Protein AF-A0A533XXG1-F1 (afdb_monomer_lite)

Foldseek 3Di:
DDPVCPPPDLVVQLQVQLQVQLVLQVVLVHHSNVRSVLLSQLSNLQSVLCVQLVDGQFQAQADQW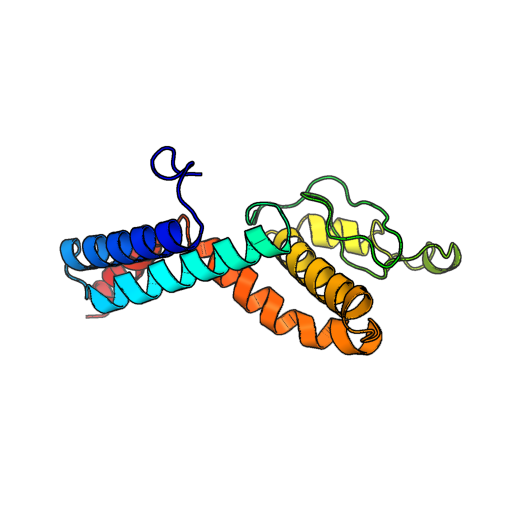DAAAALDAADPRHFQAADRDPDPVCQVVQRGGRGPVSVVLSNGGRRSQLNRNLRSVLSCCCVPVVDDSVVRNVVSSVVSCVSNVSNVCNVVSSVVSNVVVVVVVVVD

Sequence (172 aa):
MNVLTADWNPAERVIANALRGGTASFLMGGSFEKGLAFAGTASLAAEIYQGYVGYDIDLRSGGRAELKAYGVDAIQDANNWGIATDNSSLLGTGLYEGGPLSKAMNMISGQNAFAGFHDTLTGRMERNWGVPFGFTNVPAALPSLAVTYTGAVHPYSNLVLIEERIRERTRR

Secondary structure (DSSP, 8-state):
--GGGTT--HHHHHHHHHHHHHHHHHHTTS-HHHHHHHHHHHHHHHHHHHHHHSS----S--SS-----TTPPPPTTS---SB--S-GGGGGTS-BTTSHHHHHHHTSTTHHHHHHHHHHHHHHHHHHH---HHHHHHHHHHHHHHHHHHHHTGGGHHHHHHHHHHHHHHT-

Structure (mmCIF, N/CA/C/O backbone):
data_AF-A0A533XXG1-F1
#
_entry.id   AF-A0A533XXG1-F1
#
loop_
_atom_site.group_PDB
_atom_site.id
_atom_site.type_symbol
_atom_site.label_atom_id
_atom_site.label_alt_id
_atom_site.label_comp_id
_atom_site.label_asym_id
_atom_site.label_entity_id
_atom_site.label_seq_id
_atom_site.pdbx_PDB_ins_code
_atom_site.Cartn_x
_atom_site.Cartn_y
_atom_site.Cartn_z
_atom_site.occupancy
_atom_site.B_iso_or_equiv
_atom_site.auth_seq_id
_atom_site.auth_comp_id
_atom_site.auth_asym_id
_atom_site.auth_atom_id
_atom_site.pdbx_PDB_model_num
ATOM 1 N N . MET A 1 1 ? -9.689 -12.863 -0.246 1.00 44.50 1 MET A N 1
ATOM 2 C CA . MET A 1 1 ? -11.021 -12.407 -0.706 1.00 44.50 1 MET A CA 1
ATOM 3 C C . MET A 1 1 ? -12.128 -13.115 0.082 1.00 44.50 1 MET A C 1
ATOM 5 O O . MET A 1 1 ? -12.043 -14.323 0.260 1.00 44.50 1 MET A O 1
ATOM 9 N N . ASN A 1 2 ? -13.122 -12.387 0.606 1.00 45.22 2 ASN A N 1
ATOM 10 C CA . ASN A 1 2 ? -14.266 -12.962 1.330 1.00 45.22 2 ASN A CA 1
ATOM 11 C C . ASN A 1 2 ? -15.354 -13.359 0.311 1.00 45.22 2 ASN A C 1
ATOM 13 O O . ASN A 1 2 ? -15.748 -12.528 -0.503 1.00 45.22 2 ASN A O 1
ATOM 17 N N . VAL A 1 3 ? -15.821 -14.612 0.334 1.00 49.50 3 VAL A N 1
ATOM 18 C CA . VAL A 1 3 ? -16.708 -15.200 -0.700 1.00 49.50 3 VAL A CA 1
ATOM 19 C C . VAL A 1 3 ? -18.041 -14.446 -0.833 1.00 49.50 3 VAL A C 1
ATOM 21 O O . VAL A 1 3 ? -18.654 -14.439 -1.891 1.00 49.50 3 VAL A O 1
ATOM 24 N N . LEU A 1 4 ? -18.465 -13.740 0.218 1.00 52.97 4 LEU A N 1
ATOM 25 C CA . LEU A 1 4 ? -19.743 -13.022 0.270 1.00 52.97 4 LEU A CA 1
ATOM 26 C C . LEU A 1 4 ? -19.759 -11.660 -0.449 1.00 52.97 4 LEU A C 1
ATOM 28 O O . LEU A 1 4 ? -20.807 -11.025 -0.490 1.00 52.97 4 LEU A O 1
ATOM 32 N N . THR A 1 5 ? -18.626 -11.172 -0.963 1.00 54.09 5 THR A N 1
ATOM 33 C CA . THR A 1 5 ? -18.532 -9.838 -1.599 1.00 54.09 5 THR A CA 1
ATOM 34 C C . THR A 1 5 ? -17.820 -9.867 -2.951 1.00 54.09 5 THR A C 1
ATOM 36 O O . THR A 1 5 ? -17.372 -8.826 -3.424 1.00 54.09 5 THR A O 1
ATOM 39 N N . ALA A 1 6 ? -17.666 -11.043 -3.565 1.00 57.31 6 ALA A N 1
ATOM 40 C CA . ALA A 1 6 ? -16.924 -11.198 -4.818 1.00 57.31 6 ALA A CA 1
ATOM 41 C C . ALA A 1 6 ? -17.541 -10.394 -5.981 1.00 57.31 6 ALA A C 1
ATOM 43 O O . ALA A 1 6 ? -16.796 -9.814 -6.766 1.00 57.31 6 ALA A O 1
ATOM 44 N N . ASP A 1 7 ? -18.869 -10.256 -6.011 1.00 74.38 7 ASP A N 1
ATOM 45 C CA . ASP A 1 7 ? -19.594 -9.547 -7.080 1.00 74.38 7 ASP A CA 1
ATOM 46 C C . ASP A 1 7 ? -19.823 -8.055 -6.794 1.00 74.38 7 ASP A C 1
ATOM 48 O O . ASP A 1 7 ? -20.376 -7.331 -7.617 1.00 74.38 7 ASP A O 1
ATOM 52 N N . TRP A 1 8 ? -19.433 -7.586 -5.609 1.00 83.38 8 TRP A N 1
ATOM 53 C CA . TRP A 1 8 ? -19.703 -6.216 -5.181 1.00 83.38 8 TRP A CA 1
ATOM 54 C C . TRP A 1 8 ? -18.721 -5.247 -5.822 1.00 83.38 8 TRP A C 1
ATOM 56 O O . TRP A 1 8 ? -17.526 -5.552 -5.923 1.00 83.38 8 TRP A O 1
ATOM 66 N N . ASN A 1 9 ? -19.203 -4.057 -6.178 1.00 89.81 9 ASN A N 1
ATOM 67 C CA . ASN A 1 9 ? -18.327 -2.992 -6.654 1.00 89.81 9 ASN A CA 1
ATOM 68 C C . ASN A 1 9 ? -17.465 -2.426 -5.497 1.00 89.81 9 ASN A C 1
ATOM 70 O O . ASN A 1 9 ? -17.798 -2.619 -4.322 1.00 89.81 9 ASN A O 1
ATOM 74 N N . PRO A 1 10 ? -16.359 -1.714 -5.791 1.00 89.19 10 PRO A N 1
ATOM 75 C CA . PRO A 1 10 ? -15.452 -1.206 -4.757 1.00 89.19 10 PRO A CA 1
ATOM 76 C C . PRO A 1 10 ? -16.141 -0.366 -3.672 1.00 89.19 10 PRO A C 1
ATOM 78 O O . PRO A 1 10 ? -15.844 -0.507 -2.487 1.00 89.19 10 PRO A O 1
ATOM 81 N N . ALA A 1 11 ? -17.113 0.475 -4.042 1.00 91.31 11 ALA A N 1
ATOM 82 C CA . ALA A 1 11 ? -17.819 1.324 -3.084 1.00 91.31 11 ALA A CA 1
ATOM 83 C C . ALA A 1 11 ? -18.684 0.500 -2.116 1.00 91.31 11 ALA A C 1
ATOM 85 O O . ALA A 1 11 ? -18.657 0.728 -0.905 1.00 91.31 11 ALA A O 1
ATOM 86 N N . GLU A 1 12 ? -19.403 -0.499 -2.629 1.00 92.62 12 GLU A N 1
ATOM 87 C CA . GLU A 1 12 ? -20.191 -1.429 -1.815 1.00 92.62 12 GLU A CA 1
ATOM 88 C C . GLU A 1 12 ? -19.306 -2.200 -0.832 1.00 92.62 12 GLU A C 1
ATOM 90 O O . GLU A 1 12 ? -19.669 -2.362 0.336 1.00 92.62 12 GLU A O 1
ATOM 95 N N . ARG A 1 13 ? -18.117 -2.632 -1.270 1.00 90.19 13 ARG A N 1
ATOM 96 C CA . ARG A 1 13 ? -17.144 -3.320 -0.408 1.00 90.19 13 ARG A CA 1
ATOM 97 C C . ARG A 1 13 ? -16.663 -2.425 0.726 1.00 90.19 13 ARG A C 1
ATOM 99 O O . ARG A 1 13 ? -16.636 -2.876 1.873 1.00 90.19 13 ARG A O 1
ATOM 106 N N . VAL A 1 14 ? -16.337 -1.163 0.442 1.00 93.62 14 VAL A N 1
ATOM 107 C CA . VAL A 1 14 ? -15.939 -0.191 1.473 1.00 93.62 14 VAL A CA 1
ATOM 108 C C . VAL A 1 14 ? -17.060 0.011 2.488 1.00 93.62 14 VAL A C 1
ATOM 110 O O . VAL A 1 14 ? -16.815 -0.094 3.690 1.00 93.62 14 VAL A O 1
ATOM 113 N N . ILE A 1 15 ? -18.295 0.230 2.026 1.00 94.50 15 ILE A N 1
ATOM 114 C CA . ILE A 1 15 ? -19.454 0.441 2.904 1.00 94.50 15 ILE A CA 1
ATOM 115 C C . ILE A 1 15 ? -19.709 -0.790 3.781 1.00 94.50 15 ILE A C 1
ATOM 117 O O . ILE A 1 15 ? -19.874 -0.651 4.994 1.00 94.50 15 ILE A O 1
ATOM 121 N N . ALA A 1 16 ? -19.691 -2.002 3.216 1.00 92.69 16 ALA A N 1
ATOM 122 C CA . ALA A 1 16 ? -19.866 -3.217 4.012 1.00 92.69 16 ALA A CA 1
ATOM 123 C C . ALA A 1 16 ? -18.782 -3.383 5.068 1.00 92.69 16 ALA A C 1
ATOM 125 O O . ALA A 1 16 ? -19.095 -3.730 6.204 1.00 92.69 16 ALA A O 1
ATOM 126 N N . ASN A 1 17 ? -17.515 -3.182 4.707 1.00 93.00 17 ASN A N 1
ATOM 127 C CA . ASN A 1 17 ? -16.420 -3.345 5.657 1.00 93.00 17 ASN A CA 1
ATOM 128 C C . ASN A 1 17 ? -16.476 -2.284 6.760 1.00 93.00 17 ASN A C 1
ATOM 130 O O . ASN A 1 17 ? -16.276 -2.624 7.925 1.00 93.00 17 ASN A O 1
ATOM 134 N N . ALA A 1 18 ? -16.851 -1.046 6.428 1.00 95.19 18 ALA A N 1
ATOM 135 C CA . ALA A 1 18 ? -17.102 0.004 7.409 1.00 95.19 18 ALA A CA 1
ATOM 136 C C . ALA A 1 18 ? -18.214 -0.405 8.391 1.00 95.19 18 ALA A C 1
ATOM 138 O O . ALA A 1 18 ? -18.005 -0.416 9.602 1.00 95.19 18 ALA A O 1
ATOM 139 N N . LEU A 1 19 ? -19.377 -0.835 7.891 1.00 95.00 19 LEU A N 1
ATOM 140 C CA . LEU A 1 19 ? -20.480 -1.288 8.747 1.00 95.00 19 LEU A CA 1
ATOM 141 C C . LEU A 1 19 ? -20.083 -2.492 9.612 1.00 95.00 19 LEU A C 1
ATOM 143 O O . LEU A 1 19 ? -20.360 -2.497 10.810 1.00 95.00 19 LEU A O 1
ATOM 147 N N . ARG A 1 20 ? -19.380 -3.479 9.042 1.00 91.94 20 ARG A N 1
ATOM 148 C CA . ARG A 1 20 ? -18.877 -4.647 9.783 1.00 91.94 20 ARG A CA 1
ATOM 149 C C . ARG A 1 20 ? -17.943 -4.238 10.916 1.00 91.94 20 ARG A C 1
ATOM 151 O O . ARG A 1 20 ? -18.130 -4.717 12.031 1.00 91.94 20 ARG A O 1
ATOM 158 N N . GLY A 1 21 ? -16.981 -3.353 10.656 1.00 92.50 21 GLY A N 1
ATOM 159 C CA . GLY A 1 21 ? -16.057 -2.858 11.679 1.00 92.50 21 GLY A CA 1
ATOM 160 C C . GLY A 1 21 ? -16.769 -2.073 12.779 1.00 92.50 21 GLY A C 1
ATOM 161 O O . GLY A 1 21 ? -16.484 -2.262 13.962 1.00 92.50 21 GLY A O 1
ATOM 162 N N . GLY A 1 22 ? -17.751 -1.247 12.410 1.00 93.75 22 GLY A N 1
ATOM 163 C CA . GLY A 1 22 ? -18.583 -0.523 13.369 1.00 93.75 22 GLY A CA 1
ATOM 164 C C . GLY A 1 22 ? -19.379 -1.464 14.270 1.00 93.75 22 GLY A C 1
ATOM 165 O O . GLY A 1 22 ? -19.303 -1.362 15.496 1.00 93.75 22 GLY A O 1
ATOM 166 N N . THR A 1 23 ? -20.100 -2.420 13.682 1.00 93.44 23 THR A N 1
ATOM 167 C CA . THR A 1 23 ? -20.872 -3.420 14.431 1.00 93.44 23 THR A CA 1
ATOM 168 C C . THR A 1 23 ? -19.969 -4.273 15.315 1.00 93.44 23 THR A C 1
ATOM 170 O O . THR A 1 23 ? -20.284 -4.454 16.489 1.00 93.44 23 THR A O 1
ATOM 173 N N . ALA A 1 24 ? -18.836 -4.757 14.798 1.00 92.00 24 ALA A N 1
ATOM 174 C CA . ALA A 1 24 ? -17.877 -5.530 15.581 1.00 92.00 24 ALA A CA 1
ATOM 175 C C . ALA A 1 24 ? -17.384 -4.722 16.789 1.00 92.00 24 ALA A C 1
ATOM 177 O O . ALA A 1 24 ? -17.482 -5.193 17.919 1.00 92.00 24 ALA A O 1
ATOM 178 N N . SER A 1 25 ? -16.931 -3.481 16.573 1.00 92.31 25 SER A N 1
ATOM 179 C CA . SER A 1 25 ? -16.492 -2.585 17.650 1.00 92.31 25 SER A CA 1
ATOM 180 C C . SER A 1 25 ? -17.576 -2.402 18.715 1.00 92.31 25 SER A C 1
ATOM 182 O O . SER A 1 25 ? -17.305 -2.576 19.904 1.00 92.31 25 SER A O 1
ATOM 184 N N . PHE A 1 26 ? -18.818 -2.133 18.303 1.00 92.88 26 PHE A N 1
ATOM 185 C CA . PHE A 1 26 ? -19.948 -1.969 19.219 1.00 92.88 26 PHE A CA 1
ATOM 186 C C . PHE A 1 26 ? -20.220 -3.227 20.057 1.00 92.88 26 PHE A C 1
ATOM 188 O O . PHE A 1 26 ? -20.313 -3.139 21.281 1.00 92.88 26 PHE A O 1
ATOM 195 N N . LEU A 1 27 ? -20.279 -4.406 19.427 1.00 90.19 27 LEU A N 1
ATOM 196 C CA . LEU A 1 27 ? -20.504 -5.685 20.116 1.00 90.19 27 LEU A CA 1
ATOM 197 C C . LEU A 1 27 ? -19.408 -6.003 21.145 1.00 90.19 27 LEU A C 1
ATOM 199 O O . LEU A 1 27 ? -19.663 -6.661 22.150 1.00 90.19 27 LEU A O 1
ATOM 203 N N . MET A 1 28 ? -18.196 -5.498 20.924 1.00 88.56 28 MET A N 1
ATOM 204 C CA . MET A 1 28 ? -17.050 -5.670 21.822 1.00 88.56 28 MET A CA 1
ATOM 205 C C . MET A 1 28 ? -16.990 -4.595 22.926 1.00 88.56 28 MET A C 1
ATOM 207 O O . MET A 1 28 ? -16.047 -4.548 23.728 1.00 88.56 28 MET A O 1
ATOM 211 N N . GLY A 1 29 ? -18.014 -3.739 23.003 1.00 86.50 29 GLY A N 1
ATOM 212 C CA . GLY A 1 29 ? -18.122 -2.646 23.966 1.00 86.50 29 GLY A CA 1
ATOM 213 C C . GLY A 1 29 ? -17.229 -1.447 23.634 1.00 86.50 29 GLY A C 1
ATOM 214 O O . GLY A 1 29 ? -16.798 -0.742 24.548 1.00 86.50 29 GLY A O 1
ATOM 215 N N . GLY A 1 30 ? -16.889 -1.266 22.356 1.00 89.50 30 GLY A N 1
ATOM 216 C CA . GLY A 1 30 ? -16.225 -0.091 21.794 1.00 89.50 30 GLY A CA 1
ATOM 217 C C . GLY A 1 30 ? -17.210 0.886 21.134 1.00 89.50 30 GLY A C 1
ATOM 218 O O . GLY A 1 30 ? -18.427 0.720 21.198 1.00 89.50 30 GLY A O 1
ATOM 219 N N . SER A 1 31 ? -16.679 1.932 20.490 1.00 94.00 31 SER A N 1
ATOM 220 C CA . SER A 1 31 ? -17.486 2.898 19.726 1.00 94.00 31 SER A CA 1
ATOM 221 C C . SER A 1 31 ? -17.744 2.383 18.309 1.00 94.00 31 SER A C 1
ATOM 223 O O . SER A 1 31 ? -16.796 2.057 17.585 1.00 94.00 31 SER A O 1
ATOM 225 N N . PHE A 1 32 ? -19.018 2.361 17.904 1.00 94.62 32 PHE A N 1
ATOM 226 C CA . PHE A 1 32 ? -19.429 2.032 16.537 1.00 94.62 32 PHE A CA 1
ATOM 227 C C . PHE A 1 32 ? -18.739 2.940 15.510 1.00 94.62 32 PHE A C 1
ATOM 229 O O . PHE A 1 32 ? -18.151 2.451 14.553 1.00 94.62 32 PHE A O 1
ATOM 236 N N . GLU A 1 33 ? -18.744 4.253 15.741 1.00 96.69 33 GLU A N 1
ATOM 237 C CA . GLU A 1 33 ? -18.185 5.258 14.826 1.00 96.69 33 GLU A CA 1
ATOM 238 C C . GLU A 1 33 ? -16.686 5.054 14.595 1.00 96.69 33 GLU A C 1
ATOM 240 O O . GLU A 1 33 ? -16.222 5.116 13.459 1.00 96.69 33 GLU A O 1
ATOM 245 N N . LYS A 1 34 ? -15.928 4.746 15.658 1.00 94.00 34 LYS A N 1
ATOM 246 C CA . LYS A 1 34 ? -14.489 4.463 15.544 1.00 94.00 34 LYS A CA 1
ATOM 247 C C . LYS A 1 34 ? -14.222 3.198 14.732 1.00 94.00 34 LYS A C 1
ATOM 249 O O . LYS A 1 34 ? -13.371 3.216 13.847 1.00 94.00 34 LYS A O 1
ATOM 254 N N . GLY A 1 35 ? -14.963 2.123 15.008 1.00 93.62 35 GLY A N 1
ATOM 255 C CA . GLY A 1 35 ? -14.845 0.872 14.254 1.00 93.62 35 GLY A CA 1
ATOM 256 C C . GLY A 1 35 ? -15.220 1.049 12.784 1.00 93.62 35 GLY A C 1
ATOM 257 O O . GLY A 1 35 ? -14.536 0.527 11.905 1.00 93.62 35 GLY A O 1
ATOM 258 N N . LEU A 1 36 ? -16.263 1.843 12.524 1.00 96.56 36 LEU A N 1
ATOM 259 C CA . LEU A 1 36 ? -16.722 2.176 11.182 1.00 96.56 36 LEU A CA 1
ATOM 260 C C . LEU A 1 36 ? -15.666 2.963 10.413 1.00 96.56 36 LEU A C 1
ATOM 262 O O . LEU A 1 36 ? -15.307 2.577 9.302 1.00 96.56 36 LEU A O 1
ATOM 266 N N . ALA A 1 37 ? -15.140 4.034 11.009 1.00 96.44 37 ALA A N 1
ATOM 267 C CA . ALA A 1 37 ? -14.125 4.874 10.387 1.00 96.44 37 ALA A CA 1
ATOM 268 C C . ALA A 1 37 ? -12.837 4.089 10.108 1.00 96.44 37 ALA A C 1
ATOM 270 O O . ALA A 1 37 ? -12.289 4.180 9.010 1.00 96.44 37 ALA A O 1
ATOM 271 N N . PHE A 1 38 ? -12.377 3.284 11.068 1.00 95.62 38 PHE A N 1
ATOM 272 C CA . PHE A 1 38 ? -11.159 2.493 10.925 1.00 95.62 38 PHE A CA 1
ATOM 273 C C . PHE A 1 38 ? -11.278 1.445 9.811 1.00 95.62 38 PHE A C 1
ATOM 275 O O . PHE A 1 38 ? -10.484 1.451 8.870 1.00 95.62 38 PHE A O 1
ATOM 282 N N . ALA A 1 39 ? -12.300 0.583 9.867 1.00 94.69 39 ALA A N 1
ATOM 283 C CA . ALA A 1 39 ? -12.483 -0.469 8.869 1.00 94.69 39 ALA A CA 1
ATOM 284 C C . ALA A 1 39 ? -12.824 0.097 7.481 1.00 94.69 39 ALA A C 1
ATOM 286 O O . ALA A 1 39 ? -12.347 -0.424 6.472 1.00 94.69 39 ALA A O 1
ATOM 287 N N . GLY A 1 40 ? -13.596 1.188 7.425 1.00 96.12 40 GLY A N 1
ATOM 288 C CA . GLY A 1 40 ? -13.896 1.895 6.183 1.00 96.12 40 GLY A CA 1
ATOM 289 C C . GLY A 1 40 ? -12.647 2.488 5.536 1.00 96.12 40 GLY A C 1
ATOM 290 O O . GLY A 1 40 ? -12.420 2.278 4.348 1.00 96.12 40 GLY A O 1
ATOM 291 N N . THR A 1 41 ? -11.792 3.153 6.319 1.00 96.88 41 THR A N 1
ATOM 292 C CA . THR A 1 41 ? -10.535 3.738 5.819 1.00 96.88 41 THR A CA 1
ATOM 293 C C . THR A 1 41 ? -9.572 2.660 5.326 1.00 96.88 41 THR A C 1
ATOM 295 O O . THR A 1 41 ? -9.022 2.783 4.233 1.00 96.88 41 THR A O 1
ATOM 298 N N . ALA A 1 42 ? -9.407 1.575 6.089 1.00 96.31 42 ALA A N 1
ATOM 299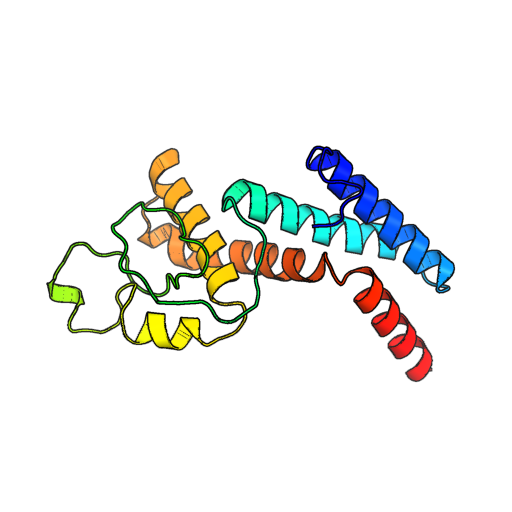 C CA . ALA A 1 42 ? -8.574 0.446 5.683 1.00 96.31 42 ALA A CA 1
ATOM 300 C C . ALA A 1 42 ? -9.085 -0.206 4.387 1.00 96.31 42 ALA A C 1
ATOM 302 O O . ALA A 1 42 ? -8.308 -0.453 3.467 1.00 96.31 42 ALA A O 1
ATOM 303 N N . SER A 1 43 ? -10.401 -0.429 4.278 1.00 95.62 43 SER A N 1
ATOM 304 C CA . SER A 1 43 ? -11.006 -0.982 3.061 1.00 95.62 43 SER A CA 1
ATOM 305 C C . SER A 1 43 ? -10.833 -0.057 1.868 1.00 95.62 43 SER A C 1
ATOM 307 O O . SER A 1 43 ? -10.516 -0.531 0.785 1.00 95.62 43 SER A O 1
ATOM 309 N N . LEU A 1 44 ? -11.016 1.251 2.051 1.00 96.50 44 LEU A N 1
ATOM 310 C CA . LEU A 1 44 ? -10.833 2.223 0.980 1.00 96.50 44 LEU A CA 1
ATOM 311 C C . LEU A 1 44 ? -9.392 2.210 0.464 1.00 96.50 44 LEU A C 1
ATOM 313 O O . LEU A 1 44 ? -9.179 2.192 -0.743 1.00 96.50 44 LEU A O 1
ATOM 317 N N . ALA A 1 45 ? -8.405 2.177 1.360 1.00 97.38 45 ALA A N 1
ATOM 318 C CA . ALA A 1 45 ? -7.002 2.096 0.972 1.00 97.38 45 ALA A CA 1
ATOM 319 C C . ALA A 1 45 ? -6.681 0.796 0.210 1.00 97.38 45 ALA A C 1
ATOM 321 O O . ALA A 1 45 ? -5.961 0.841 -0.785 1.00 97.38 45 ALA A O 1
ATOM 322 N N . ALA A 1 46 ? -7.253 -0.340 0.624 1.00 95.94 46 ALA A N 1
ATOM 323 C CA . ALA A 1 46 ? -7.098 -1.611 -0.085 1.00 95.94 46 ALA A CA 1
ATOM 324 C C . ALA A 1 46 ? -7.705 -1.572 -1.501 1.00 95.94 46 ALA A C 1
ATOM 326 O O . ALA A 1 46 ? -7.065 -2.015 -2.451 1.00 95.94 46 ALA A O 1
ATOM 327 N N . GLU A 1 47 ? -8.891 -0.980 -1.665 1.00 95.12 47 GLU A N 1
ATOM 328 C CA . GLU A 1 47 ? -9.536 -0.819 -2.978 1.00 95.12 47 GLU A CA 1
ATOM 329 C C . GLU A 1 47 ? -8.772 0.171 -3.875 1.00 95.12 47 GLU A C 1
ATOM 331 O O . GLU A 1 47 ? -8.612 -0.075 -5.071 1.00 95.12 47 GLU A O 1
ATOM 336 N N . ILE A 1 48 ? -8.235 1.264 -3.311 1.00 95.25 48 ILE A N 1
ATOM 337 C CA . ILE A 1 48 ? -7.341 2.181 -4.039 1.00 95.25 48 ILE A CA 1
ATOM 338 C C . ILE A 1 48 ? -6.107 1.424 -4.525 1.00 95.25 48 ILE A C 1
ATOM 340 O O . ILE A 1 48 ? -5.743 1.553 -5.693 1.00 95.25 48 ILE A O 1
ATOM 344 N N . TYR A 1 49 ? -5.480 0.628 -3.655 1.00 95.44 49 TYR A N 1
ATOM 345 C CA . TYR A 1 49 ? -4.323 -0.183 -4.017 1.00 95.44 49 TYR A CA 1
ATOM 346 C C . TYR A 1 49 ? -4.653 -1.132 -5.167 1.00 95.44 49 TYR A C 1
ATOM 348 O O . TYR A 1 49 ? -4.001 -1.077 -6.206 1.00 95.44 49 TYR A O 1
ATOM 356 N N . GLN A 1 50 ? -5.694 -1.952 -5.016 1.00 93.50 50 GLN A N 1
ATOM 357 C CA . GLN A 1 50 ? -6.087 -2.938 -6.019 1.00 93.50 50 GLN A CA 1
ATOM 358 C C . GLN A 1 50 ? -6.461 -2.283 -7.352 1.00 93.50 50 GLN A C 1
ATOM 360 O O . GLN A 1 50 ? -6.044 -2.757 -8.406 1.00 93.50 50 GLN A O 1
ATOM 365 N N . GLY A 1 51 ? -7.190 -1.165 -7.328 1.00 91.50 51 GLY A N 1
ATOM 366 C CA . GLY A 1 51 ? -7.548 -0.423 -8.537 1.00 91.50 51 GLY A CA 1
ATOM 367 C C . GLY A 1 51 ? -6.349 0.229 -9.235 1.00 91.50 51 GLY A C 1
ATOM 368 O O . GLY A 1 51 ? -6.353 0.392 -10.458 1.00 91.50 51 GLY A O 1
ATOM 369 N N . TYR A 1 52 ? -5.306 0.602 -8.486 1.00 90.38 52 TYR A N 1
ATOM 370 C CA . TYR A 1 52 ? -4.086 1.151 -9.075 1.00 90.38 52 TYR A CA 1
ATOM 371 C C . TYR A 1 52 ? -3.154 0.062 -9.591 1.00 90.38 52 TYR A C 1
ATOM 373 O O . TYR A 1 52 ? -2.726 0.136 -10.735 1.00 90.38 52 TYR A O 1
ATOM 381 N N . VAL A 1 53 ? -2.858 -0.935 -8.769 1.00 90.19 53 VAL A N 1
ATOM 382 C CA . VAL A 1 53 ? -1.792 -1.909 -9.018 1.00 90.19 53 VAL A CA 1
ATOM 383 C C . VAL A 1 53 ? -2.306 -3.141 -9.776 1.00 90.19 53 VAL A C 1
ATOM 385 O O . VAL A 1 53 ? -1.555 -3.781 -10.501 1.00 90.19 53 VAL A O 1
ATOM 388 N N . GLY A 1 54 ? -3.602 -3.448 -9.680 1.00 90.06 54 GLY A N 1
ATOM 389 C CA . GLY A 1 54 ? -4.238 -4.572 -10.376 1.00 90.06 54 GLY A CA 1
ATOM 390 C C . GLY A 1 54 ? -4.221 -5.895 -9.606 1.00 90.06 54 GLY A C 1
ATOM 391 O O . GLY A 1 54 ? -4.742 -6.888 -10.107 1.00 90.06 54 GLY A O 1
ATOM 392 N N . TYR A 1 55 ? -3.670 -5.919 -8.390 1.00 89.62 55 TYR A N 1
ATOM 393 C CA . TYR A 1 55 ? -3.647 -7.085 -7.504 1.00 89.62 55 TYR A CA 1
ATOM 394 C C . TYR A 1 55 ? -3.800 -6.686 -6.027 1.00 89.62 55 TYR A C 1
ATOM 396 O O . TYR A 1 55 ? -3.663 -5.515 -5.666 1.00 89.62 55 TYR A O 1
ATOM 404 N N . ASP A 1 56 ? -4.123 -7.664 -5.177 1.00 91.94 56 ASP A N 1
ATOM 405 C CA . ASP A 1 56 ? -4.323 -7.467 -3.736 1.00 91.94 56 ASP A CA 1
ATOM 406 C C . ASP A 1 56 ? -2.996 -7.159 -3.014 1.00 91.94 56 ASP A C 1
ATOM 408 O O . ASP A 1 56 ? -1.926 -7.615 -3.414 1.00 91.94 56 ASP A O 1
ATOM 412 N N . ILE A 1 57 ? -3.068 -6.430 -1.896 1.00 93.06 57 ILE A N 1
ATOM 413 C CA . ILE A 1 57 ? -1.899 -6.165 -1.047 1.00 93.06 57 ILE A CA 1
ATOM 414 C C . ILE A 1 57 ? -1.377 -7.475 -0.447 1.00 93.06 57 ILE A C 1
ATOM 416 O O . ILE A 1 57 ? -2.085 -8.144 0.308 1.00 93.06 57 ILE A O 1
ATOM 420 N N . ASP A 1 58 ? -0.105 -7.781 -0.701 1.00 90.69 58 ASP A N 1
ATOM 421 C CA . ASP A 1 58 ? 0.593 -8.915 -0.102 1.00 90.69 58 ASP A CA 1
ATOM 422 C C . ASP A 1 58 ? 1.841 -8.468 0.665 1.00 90.69 58 ASP A C 1
ATOM 424 O O . ASP A 1 58 ? 2.828 -7.998 0.096 1.00 90.69 58 ASP A O 1
ATOM 428 N N . LEU A 1 59 ? 1.800 -8.616 1.990 1.00 90.38 59 LEU A N 1
ATOM 429 C CA . LEU A 1 59 ? 2.928 -8.270 2.851 1.00 90.38 59 LEU A CA 1
ATOM 430 C C . LEU A 1 59 ? 3.990 -9.369 2.931 1.00 90.38 59 LEU A C 1
ATOM 432 O O . LEU A 1 59 ? 5.012 -9.161 3.585 1.00 90.38 59 LEU A O 1
ATOM 436 N N . ARG A 1 60 ? 3.799 -10.537 2.319 1.00 89.56 60 ARG A N 1
ATOM 437 C CA . ARG A 1 60 ? 4.828 -11.582 2.321 1.00 89.56 60 ARG A CA 1
ATOM 438 C C . ARG A 1 60 ? 6.093 -11.087 1.610 1.00 89.56 60 ARG A C 1
ATOM 440 O O . ARG A 1 60 ? 6.077 -10.133 0.832 1.00 89.56 60 ARG A O 1
ATOM 447 N N . SER A 1 61 ? 7.223 -11.719 1.918 1.00 85.06 61 SER A N 1
ATOM 448 C CA . SER A 1 61 ? 8.412 -11.587 1.075 1.00 85.06 61 SER A CA 1
ATOM 449 C C . SER A 1 61 ? 8.061 -12.026 -0.346 1.00 85.06 61 SER A C 1
ATOM 451 O O . SER A 1 61 ? 7.303 -12.983 -0.516 1.00 85.06 61 SER A O 1
ATOM 453 N N . GLY A 1 62 ? 8.607 -11.352 -1.348 1.00 77.56 62 GLY A N 1
ATOM 454 C CA . GLY A 1 62 ? 8.279 -11.647 -2.740 1.00 77.56 62 GLY A CA 1
ATOM 455 C C . GLY A 1 62 ? 9.088 -12.807 -3.302 1.00 77.56 62 GLY A C 1
ATOM 456 O O . GLY A 1 62 ? 9.950 -13.393 -2.644 1.00 77.56 62 GLY A O 1
ATOM 457 N N . GLY A 1 63 ? 8.773 -13.136 -4.549 1.00 76.50 63 GLY A N 1
ATOM 458 C CA . GLY A 1 63 ? 9.291 -14.257 -5.318 1.00 76.50 63 GLY A CA 1
ATOM 459 C C . GLY A 1 63 ? 10.671 -13.992 -5.905 1.00 76.50 63 GLY A C 1
ATOM 460 O O . GLY A 1 63 ? 11.637 -13.771 -5.187 1.00 76.50 63 GLY A O 1
ATOM 461 N N . ARG A 1 64 ? 10.826 -14.078 -7.223 1.00 76.62 64 ARG A N 1
ATOM 462 C CA . ARG A 1 64 ? 12.116 -13.820 -7.874 1.00 76.62 64 ARG A CA 1
ATOM 463 C C . ARG A 1 64 ? 12.149 -12.361 -8.322 1.00 76.62 64 ARG A C 1
ATOM 465 O O . ARG A 1 64 ? 11.220 -11.915 -8.975 1.00 76.62 64 ARG A O 1
ATOM 472 N N . ALA A 1 65 ? 13.207 -11.624 -7.984 1.00 76.00 65 ALA A N 1
ATOM 473 C CA . ALA A 1 65 ? 13.372 -10.256 -8.475 1.00 76.00 65 ALA A CA 1
ATOM 474 C C . ALA A 1 65 ? 13.511 -10.254 -10.007 1.00 76.00 65 ALA A C 1
ATOM 476 O O . ALA A 1 65 ? 14.248 -11.083 -10.556 1.00 76.00 65 ALA A O 1
ATOM 477 N N . GLU A 1 66 ? 12.824 -9.330 -10.677 1.00 75.31 66 GLU A N 1
ATOM 478 C CA . GLU A 1 66 ? 12.776 -9.251 -12.138 1.00 75.31 66 GLU A CA 1
ATOM 479 C C . GLU A 1 66 ? 13.370 -7.939 -12.645 1.00 75.31 66 GLU A C 1
ATOM 481 O O . GLU A 1 66 ? 13.326 -6.912 -11.972 1.00 75.31 66 GLU A O 1
ATOM 486 N N . LEU A 1 67 ? 13.975 -8.002 -13.831 1.00 74.50 67 LEU A N 1
ATOM 487 C CA . LEU A 1 67 ? 14.465 -6.816 -14.520 1.00 74.50 67 LEU A CA 1
ATOM 488 C C . LEU A 1 67 ? 13.303 -6.188 -15.282 1.00 74.50 67 LEU A C 1
ATOM 490 O O . LEU A 1 67 ? 12.635 -6.873 -16.059 1.00 74.50 67 LEU A O 1
ATOM 494 N N . LYS A 1 68 ? 13.117 -4.881 -15.114 1.00 71.69 68 LYS A N 1
ATOM 495 C CA . LYS A 1 68 ? 12.099 -4.119 -15.830 1.00 71.69 68 LYS A CA 1
ATOM 496 C C . LYS A 1 68 ? 12.689 -2.943 -16.595 1.00 71.69 68 LYS A C 1
ATOM 498 O O . LYS A 1 68 ? 13.651 -2.304 -16.165 1.00 71.69 68 LYS A O 1
ATOM 503 N N . ALA A 1 69 ? 12.064 -2.663 -17.735 1.00 70.06 69 ALA A N 1
ATOM 504 C CA . ALA A 1 69 ? 12.320 -1.472 -18.530 1.00 70.06 69 ALA A CA 1
ATOM 505 C C . ALA A 1 69 ? 11.566 -0.257 -17.966 1.00 70.06 69 ALA A C 1
ATOM 507 O O . ALA A 1 69 ? 10.600 -0.397 -17.210 1.00 70.06 69 ALA A O 1
ATOM 508 N N . TYR A 1 70 ? 11.991 0.940 -18.373 1.00 67.75 70 TYR A N 1
ATOM 509 C CA . TYR A 1 70 ? 11.317 2.188 -18.022 1.00 67.75 70 TYR A CA 1
ATOM 510 C C . TYR A 1 70 ? 9.839 2.175 -18.419 1.00 67.75 70 TYR A C 1
ATOM 512 O O . TYR A 1 70 ? 9.469 1.712 -19.499 1.00 67.75 70 TYR A O 1
ATOM 520 N N . GLY A 1 71 ? 8.993 2.710 -17.538 1.00 65.50 71 GLY A N 1
ATOM 521 C CA . GLY A 1 71 ? 7.563 2.833 -17.796 1.00 65.50 71 GLY A CA 1
ATOM 522 C C . GLY A 1 71 ? 6.807 1.504 -17.806 1.00 65.50 71 GLY A C 1
ATOM 523 O O . GLY A 1 71 ? 5.705 1.463 -18.347 1.00 65.50 71 GLY A O 1
ATOM 524 N N . VAL A 1 72 ? 7.351 0.430 -17.227 1.00 70.75 72 VAL A N 1
ATOM 525 C CA . VAL A 1 72 ? 6.619 -0.823 -16.982 1.00 70.75 72 VAL A CA 1
ATOM 526 C C . VAL A 1 72 ? 6.013 -0.792 -15.576 1.00 70.75 72 VAL A C 1
ATOM 528 O O . VAL A 1 72 ? 6.708 -0.503 -14.602 1.00 70.75 72 VAL A O 1
ATOM 531 N N . ASP A 1 73 ? 4.719 -1.101 -15.464 1.00 73.06 73 ASP A N 1
ATOM 532 C CA . ASP A 1 73 ? 4.013 -1.162 -14.173 1.00 73.06 73 ASP A CA 1
ATOM 533 C C . ASP A 1 73 ? 4.507 -2.318 -13.299 1.00 73.06 73 ASP A C 1
ATOM 535 O O . ASP A 1 73 ? 5.241 -3.199 -13.753 1.00 73.06 73 ASP A O 1
ATOM 539 N N . ALA A 1 74 ? 4.175 -2.283 -12.010 1.00 77.88 74 ALA A N 1
ATOM 540 C CA . ALA A 1 74 ? 4.595 -3.301 -11.056 1.00 77.88 74 ALA A CA 1
ATOM 541 C C . ALA A 1 74 ? 4.207 -4.722 -11.497 1.00 77.88 74 ALA A C 1
ATOM 543 O O . ALA A 1 74 ? 3.128 -4.947 -12.044 1.00 77.88 74 ALA A O 1
ATOM 544 N N . ILE A 1 75 ? 5.096 -5.681 -11.235 1.00 76.69 75 ILE A N 1
ATOM 545 C CA . ILE A 1 75 ? 4.842 -7.103 -11.466 1.00 76.69 75 ILE A CA 1
ATOM 546 C C . ILE A 1 75 ? 4.551 -7.736 -10.106 1.00 76.69 75 ILE A C 1
ATOM 548 O O . ILE A 1 75 ? 5.323 -7.574 -9.161 1.00 76.69 75 ILE A O 1
ATOM 552 N N . GLN A 1 76 ? 3.431 -8.452 -10.000 1.00 80.06 76 GLN A N 1
ATOM 553 C CA . GLN A 1 76 ? 3.056 -9.125 -8.759 1.00 80.06 76 GLN A CA 1
ATOM 554 C C . GLN A 1 76 ? 4.154 -10.104 -8.323 1.00 80.06 76 GLN A C 1
ATOM 556 O O . GLN A 1 76 ? 4.692 -10.848 -9.141 1.00 80.06 76 GLN A O 1
ATOM 561 N N . ASP A 1 77 ? 4.478 -10.097 -7.030 1.00 74.31 77 ASP A N 1
ATOM 562 C CA . ASP A 1 77 ? 5.503 -10.940 -6.402 1.00 74.31 77 ASP A CA 1
ATOM 563 C C . ASP A 1 77 ? 6.940 -10.751 -6.923 1.00 74.31 77 ASP A C 1
ATOM 565 O O . ASP A 1 77 ? 7.840 -11.479 -6.501 1.00 74.31 77 ASP A O 1
ATOM 569 N N . ALA A 1 78 ? 7.202 -9.771 -7.786 1.00 71.88 78 ALA A N 1
ATOM 570 C CA . ALA A 1 78 ? 8.548 -9.416 -8.212 1.00 71.88 78 ALA A CA 1
ATOM 571 C C . ALA A 1 78 ? 8.976 -8.111 -7.545 1.00 71.88 78 ALA A C 1
ATOM 573 O O . ALA A 1 78 ? 8.229 -7.132 -7.527 1.00 71.88 78 ALA A O 1
ATOM 574 N N . ASN A 1 79 ? 10.197 -8.089 -7.002 1.00 66.88 79 ASN A N 1
ATOM 575 C CA . ASN A 1 79 ? 10.686 -6.869 -6.386 1.00 66.88 79 ASN A CA 1
ATOM 576 C C . ASN A 1 79 ? 11.240 -5.875 -7.389 1.00 66.88 79 ASN A C 1
ATOM 578 O O . ASN A 1 79 ? 12.037 -6.196 -8.269 1.00 66.88 79 ASN A O 1
ATOM 582 N N . ASN A 1 80 ? 10.893 -4.635 -7.112 1.00 68.44 80 ASN A N 1
ATOM 583 C CA . ASN A 1 80 ? 10.979 -3.495 -7.988 1.00 68.44 80 ASN A CA 1
ATOM 584 C C . ASN A 1 80 ? 11.903 -2.400 -7.428 1.00 68.44 80 ASN A C 1
ATOM 586 O O . ASN A 1 80 ? 11.945 -1.275 -7.898 1.00 68.44 80 ASN A O 1
ATOM 590 N N . TRP A 1 81 ? 12.689 -2.737 -6.404 1.00 72.56 81 TRP A N 1
ATOM 591 C CA . TRP A 1 81 ? 13.665 -1.816 -5.831 1.00 72.56 81 TRP A CA 1
ATOM 592 C C . TRP A 1 81 ? 14.876 -1.619 -6.744 1.00 72.56 81 TRP A C 1
ATOM 594 O O . TRP A 1 81 ? 15.593 -2.573 -7.050 1.00 72.56 81 TRP A O 1
ATOM 604 N N . GLY A 1 82 ? 15.152 -0.366 -7.090 1.00 72.56 82 GLY A N 1
ATOM 605 C CA . GLY A 1 82 ? 16.306 0.036 -7.884 1.00 72.56 82 GLY A CA 1
ATOM 606 C C . GLY A 1 82 ? 15.924 1.060 -8.944 1.00 72.56 82 GLY A C 1
ATOM 607 O O . GLY A 1 82 ? 14.894 1.717 -8.851 1.00 72.56 82 GLY A O 1
ATOM 608 N N . ILE A 1 83 ? 16.791 1.216 -9.937 1.00 72.38 83 ILE A N 1
ATOM 609 C CA . ILE A 1 83 ? 16.529 2.026 -11.126 1.00 72.38 83 ILE A CA 1
ATOM 610 C C . ILE A 1 83 ? 16.108 1.074 -12.251 1.00 72.38 83 ILE A C 1
ATOM 612 O O . ILE A 1 83 ? 16.895 0.197 -12.627 1.00 72.38 83 ILE A O 1
ATOM 616 N N . ALA A 1 84 ? 14.890 1.237 -12.781 1.00 69.00 84 ALA A N 1
ATOM 617 C CA . ALA A 1 84 ? 14.484 0.620 -14.045 1.00 69.00 84 ALA A CA 1
ATOM 618 C C . ALA A 1 84 ? 15.511 0.993 -15.122 1.00 69.00 84 ALA A C 1
ATOM 620 O O . ALA A 1 84 ? 15.883 2.156 -15.226 1.00 69.00 84 ALA A O 1
ATOM 621 N N . THR A 1 85 ? 16.033 0.034 -15.885 1.00 65.44 85 THR A N 1
ATOM 622 C CA . THR A 1 85 ? 17.114 0.319 -16.840 1.00 65.44 85 THR A CA 1
ATOM 623 C C . THR A 1 85 ? 17.106 -0.663 -18.001 1.00 65.44 85 THR A C 1
ATOM 625 O O . THR A 1 85 ? 16.979 -1.871 -17.820 1.00 65.44 85 THR A O 1
ATOM 628 N N . ASP A 1 86 ? 17.295 -0.138 -19.205 1.00 63.44 86 ASP A N 1
ATOM 629 C CA . ASP A 1 86 ? 17.692 -0.861 -20.417 1.00 63.44 86 ASP A CA 1
ATOM 630 C C . ASP A 1 86 ? 19.219 -0.820 -20.636 1.00 63.44 86 ASP A C 1
ATOM 632 O O . ASP A 1 86 ? 19.773 -1.515 -21.490 1.00 63.44 86 ASP A O 1
ATOM 636 N N . ASN A 1 87 ? 19.919 -0.016 -19.836 1.00 59.94 87 ASN A N 1
ATOM 637 C CA . ASN A 1 87 ? 21.331 0.277 -19.974 1.00 59.94 87 ASN A CA 1
ATOM 638 C C . ASN A 1 87 ? 22.195 -0.725 -19.192 1.00 59.94 87 ASN A C 1
ATOM 640 O O . ASN A 1 87 ? 22.151 -0.804 -17.959 1.00 59.94 87 ASN A O 1
ATOM 644 N N . SER A 1 88 ? 23.044 -1.452 -19.924 1.00 57.56 88 SER A N 1
ATOM 645 C CA . SER A 1 88 ? 23.959 -2.468 -19.396 1.00 57.56 88 SER A CA 1
ATOM 646 C C . SER A 1 88 ? 25.031 -1.918 -18.445 1.00 57.56 88 SER A C 1
ATOM 648 O O . SER A 1 88 ? 25.601 -2.680 -17.666 1.00 57.56 88 SER A O 1
ATOM 650 N N . SER A 1 89 ? 25.280 -0.603 -18.447 1.00 59.53 89 SER A N 1
ATOM 651 C CA . SER A 1 89 ? 26.274 0.038 -17.570 1.00 59.53 89 SER A CA 1
ATOM 652 C C . SER A 1 89 ? 25.866 0.087 -16.090 1.00 59.53 89 SER A C 1
ATOM 654 O O . SER A 1 89 ? 26.734 0.072 -15.217 1.00 59.53 89 SER A O 1
ATOM 656 N N . LEU A 1 90 ? 24.564 0.062 -15.777 1.00 60.00 90 LEU A N 1
ATOM 657 C CA . LEU A 1 90 ? 24.069 0.008 -14.394 1.00 60.00 90 LEU A CA 1
ATOM 658 C C . LEU A 1 90 ? 24.114 -1.407 -13.796 1.00 60.00 90 LEU A C 1
ATOM 660 O O . LEU A 1 90 ? 24.103 -1.545 -12.569 1.00 60.00 90 LEU A O 1
ATOM 664 N N . LEU A 1 91 ? 24.253 -2.446 -14.631 1.00 61.94 91 LEU A N 1
ATOM 665 C CA . LEU A 1 91 ? 24.259 -3.852 -14.205 1.00 61.94 91 LEU A CA 1
ATOM 666 C C . LEU A 1 91 ? 25.436 -4.197 -13.275 1.00 61.94 91 LEU A C 1
ATOM 668 O O . LEU A 1 91 ? 25.343 -5.142 -12.492 1.00 61.94 91 LEU A O 1
ATOM 672 N N . GLY A 1 92 ? 26.520 -3.413 -13.310 1.00 59.72 92 GLY A N 1
ATOM 673 C CA . GLY A 1 92 ? 27.682 -3.577 -12.430 1.00 59.72 92 GLY A CA 1
ATOM 674 C C . GLY A 1 92 ? 27.538 -2.959 -11.033 1.00 59.72 92 GLY A C 1
ATOM 675 O O . GLY A 1 92 ? 28.324 -3.286 -10.150 1.00 59.72 92 GLY A O 1
ATOM 676 N N . THR A 1 93 ? 26.550 -2.082 -10.806 1.00 68.62 93 THR A N 1
ATOM 677 C CA . THR A 1 93 ? 26.386 -1.361 -9.521 1.00 68.62 93 THR A CA 1
ATOM 678 C C . THR A 1 93 ? 25.508 -2.108 -8.520 1.00 68.62 93 THR A C 1
ATOM 680 O O . THR A 1 93 ? 25.585 -1.883 -7.317 1.00 68.62 93 THR A O 1
ATOM 683 N N . GLY A 1 94 ? 24.641 -2.987 -9.025 1.00 67.19 94 GLY A N 1
ATOM 684 C CA . GLY A 1 94 ? 23.656 -3.711 -8.231 1.00 67.19 94 GLY A CA 1
ATOM 685 C C . GLY A 1 94 ? 22.454 -2.892 -7.738 1.00 67.19 94 GLY A C 1
ATOM 686 O O . GLY A 1 94 ? 21.612 -3.448 -7.031 1.00 67.19 94 GLY A O 1
ATOM 687 N N . LEU A 1 95 ? 22.358 -1.616 -8.136 1.00 75.50 95 LEU A N 1
ATOM 688 C CA . LEU A 1 95 ? 21.276 -0.676 -7.802 1.00 75.50 95 LEU A CA 1
ATOM 689 C C . LEU A 1 95 ? 20.159 -0.626 -8.863 1.00 75.50 95 LEU A C 1
ATOM 691 O O . LEU A 1 95 ? 19.340 0.288 -8.868 1.00 75.50 95 LEU A O 1
ATOM 695 N N . TYR A 1 96 ? 20.136 -1.595 -9.774 1.00 75.00 96 TYR A N 1
ATOM 696 C CA . TYR A 1 96 ? 19.097 -1.758 -10.788 1.00 75.00 96 TYR A CA 1
ATOM 697 C C . TYR A 1 96 ? 18.010 -2.727 -10.302 1.00 75.00 96 TYR A C 1
ATOM 699 O O . TYR A 1 96 ? 18.271 -3.593 -9.458 1.00 75.00 96 TYR A O 1
ATOM 707 N N . GLU A 1 97 ? 16.800 -2.604 -10.846 1.00 74.44 97 GLU A N 1
ATOM 708 C CA . GLU A 1 97 ? 15.712 -3.553 -10.571 1.00 74.44 97 GLU A CA 1
ATOM 709 C C . GLU A 1 97 ? 16.109 -4.981 -10.988 1.00 74.44 97 GLU A C 1
ATOM 711 O O . GLU A 1 97 ? 16.664 -5.196 -12.061 1.00 74.44 97 GLU A O 1
ATOM 716 N N . GLY A 1 98 ? 15.901 -5.975 -10.120 1.00 75.00 98 GLY A N 1
ATOM 717 C CA . GLY A 1 98 ? 16.421 -7.338 -10.315 1.00 75.00 98 GLY A CA 1
ATOM 718 C C . GLY A 1 98 ? 17.862 -7.565 -9.818 1.00 75.00 98 GLY A C 1
ATOM 719 O O . GLY A 1 98 ? 18.310 -8.714 -9.711 1.00 75.00 98 GLY A O 1
ATOM 720 N N . GLY A 1 99 ? 18.588 -6.501 -9.458 1.00 79.19 99 GLY A N 1
ATOM 721 C CA . GLY A 1 99 ? 19.941 -6.557 -8.897 1.00 79.19 99 GLY A CA 1
ATOM 722 C C . GLY A 1 99 ? 20.008 -7.036 -7.434 1.00 79.19 99 GLY A C 1
ATOM 723 O O . GLY A 1 99 ? 18.986 -7.346 -6.821 1.00 79.19 99 GLY A O 1
ATOM 724 N N . PRO A 1 100 ? 21.210 -7.116 -6.828 1.00 83.06 100 PRO A N 1
ATOM 725 C CA . PRO A 1 100 ? 21.401 -7.493 -5.426 1.00 83.06 100 PRO A CA 1
ATOM 726 C C . PRO A 1 100 ? 20.565 -6.689 -4.423 1.00 83.06 100 PRO A C 1
ATOM 728 O O . PRO A 1 100 ? 20.016 -7.295 -3.506 1.00 83.06 100 PRO A O 1
ATOM 731 N N . LEU A 1 101 ? 20.416 -5.366 -4.601 1.00 81.81 101 LEU A N 1
ATOM 732 C CA . LEU A 1 101 ? 19.560 -4.557 -3.724 1.00 81.81 101 LEU A CA 1
ATOM 733 C C . LEU A 1 101 ? 18.092 -4.971 -3.857 1.00 81.81 101 LEU A C 1
ATOM 735 O O . LEU A 1 101 ? 17.434 -5.214 -2.848 1.00 81.81 101 LEU A O 1
ATOM 739 N N . SER A 1 102 ? 17.604 -5.129 -5.091 1.00 81.69 102 SER A N 1
ATOM 740 C CA . SER A 1 102 ? 16.258 -5.642 -5.354 1.00 81.69 102 SER A CA 1
ATOM 741 C C . SER A 1 102 ? 16.047 -7.005 -4.686 1.00 81.69 102 SER A C 1
ATOM 743 O O . SER A 1 102 ? 15.090 -7.194 -3.942 1.00 81.69 102 SER A O 1
ATOM 745 N N . LYS A 1 103 ? 16.991 -7.941 -4.828 1.00 84.00 103 LYS A N 1
ATOM 746 C CA . LYS A 1 103 ? 16.924 -9.260 -4.174 1.00 84.00 103 LYS A CA 1
ATOM 747 C C . LYS A 1 103 ? 16.905 -9.165 -2.648 1.00 84.00 103 LYS A C 1
ATOM 749 O O . LYS A 1 103 ? 16.142 -9.886 -2.015 1.00 84.00 103 LYS A O 1
ATOM 754 N N . ALA A 1 104 ? 17.713 -8.283 -2.060 1.00 84.75 104 ALA A N 1
ATOM 755 C CA . ALA A 1 104 ? 17.743 -8.066 -0.616 1.00 84.75 104 ALA A CA 1
ATOM 756 C C . ALA A 1 104 ? 16.408 -7.519 -0.102 1.00 84.75 104 ALA A C 1
ATOM 758 O O . ALA A 1 104 ? 15.814 -8.088 0.812 1.00 84.75 104 ALA A O 1
ATOM 759 N N . MET A 1 105 ? 15.903 -6.466 -0.743 1.00 85.50 105 MET A N 1
ATOM 760 C CA . MET A 1 105 ? 14.634 -5.840 -0.382 1.00 85.50 105 MET A CA 1
ATOM 761 C C . MET A 1 105 ? 13.446 -6.787 -0.585 1.00 85.50 105 MET A C 1
ATOM 763 O O . MET A 1 105 ? 12.473 -6.711 0.156 1.00 85.50 105 MET A O 1
ATOM 767 N N . ASN A 1 106 ? 13.551 -7.741 -1.513 1.00 85.19 106 ASN A N 1
ATOM 768 C CA . ASN A 1 106 ? 12.494 -8.704 -1.803 1.00 85.19 106 ASN A CA 1
ATOM 769 C C . ASN A 1 106 ? 12.252 -9.684 -0.645 1.00 85.19 106 ASN A C 1
ATOM 771 O O . ASN A 1 106 ? 11.148 -10.195 -0.465 1.00 85.19 106 ASN A O 1
ATOM 775 N N . MET A 1 107 ? 13.293 -9.941 0.152 1.00 84.56 107 MET A N 1
ATOM 776 C CA . MET A 1 107 ? 13.211 -10.783 1.345 1.00 84.56 107 MET A CA 1
ATOM 777 C C . MET A 1 107 ? 12.536 -10.066 2.522 1.00 84.56 107 MET A C 1
ATOM 779 O O . MET A 1 107 ? 12.183 -10.710 3.509 1.00 84.56 107 MET A O 1
ATOM 783 N N . ILE A 1 108 ? 12.349 -8.746 2.442 1.00 86.81 108 ILE A N 1
ATOM 784 C CA . ILE A 1 108 ? 11.737 -7.953 3.505 1.00 86.81 108 ILE A CA 1
ATOM 785 C C . ILE A 1 108 ? 10.225 -7.893 3.281 1.00 86.81 108 ILE A C 1
ATOM 787 O O . ILE A 1 108 ? 9.734 -7.461 2.238 1.00 86.81 108 ILE A O 1
ATOM 791 N N . SER A 1 109 ? 9.477 -8.296 4.306 1.00 88.94 109 SER A N 1
ATOM 792 C CA . SER A 1 109 ? 8.014 -8.246 4.325 1.00 88.94 109 SER A CA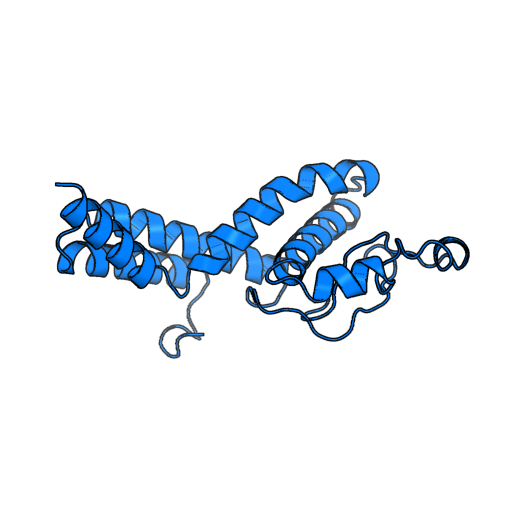 1
ATOM 793 C C . SER A 1 109 ? 7.487 -6.832 4.030 1.00 88.94 109 SER A C 1
ATOM 795 O O . SER A 1 109 ? 7.971 -5.839 4.576 1.00 88.94 109 SER A O 1
ATOM 797 N N . GLY A 1 110 ? 6.493 -6.743 3.145 1.00 88.19 110 GLY A N 1
ATOM 798 C CA . GLY A 1 110 ? 5.816 -5.502 2.765 1.00 88.19 110 GLY A CA 1
ATOM 799 C C . GLY A 1 110 ? 6.542 -4.626 1.742 1.00 88.19 110 GLY A C 1
ATOM 800 O O . GLY A 1 110 ? 5.902 -3.752 1.162 1.00 88.19 110 GLY A O 1
ATOM 801 N N . GLN A 1 111 ? 7.827 -4.869 1.454 1.00 88.44 111 GLN A N 1
ATOM 802 C CA . GLN A 1 111 ? 8.569 -4.052 0.485 1.00 88.44 111 GLN A CA 1
ATOM 803 C C . GLN A 1 111 ? 8.042 -4.197 -0.941 1.00 88.44 111 GLN A C 1
ATOM 805 O O . GLN A 1 111 ? 7.974 -3.201 -1.653 1.00 88.44 111 GLN A O 1
ATOM 810 N N . ASN A 1 112 ? 7.604 -5.394 -1.336 1.00 88.12 112 ASN A N 1
ATOM 811 C CA . ASN A 1 112 ? 6.990 -5.614 -2.648 1.00 88.12 112 ASN A CA 1
ATOM 812 C C . ASN A 1 112 ? 5.641 -4.921 -2.780 1.00 88.12 112 ASN A C 1
ATOM 814 O O . ASN A 1 112 ? 5.377 -4.290 -3.797 1.00 88.12 112 ASN A O 1
ATOM 818 N N . ALA A 1 113 ? 4.801 -4.989 -1.744 1.00 90.06 113 ALA A N 1
ATOM 819 C CA . ALA A 1 113 ? 3.534 -4.276 -1.761 1.00 90.06 113 ALA A CA 1
ATOM 820 C C . ALA A 1 113 ? 3.759 -2.764 -1.894 1.00 90.06 113 ALA A C 1
ATOM 822 O O . ALA A 1 113 ? 3.135 -2.122 -2.740 1.00 90.06 113 ALA A O 1
ATOM 823 N N . PHE A 1 114 ? 4.693 -2.216 -1.111 1.00 91.38 114 PHE A N 1
ATOM 824 C CA . PHE A 1 114 ? 5.064 -0.806 -1.171 1.00 91.38 114 PHE A CA 1
ATOM 825 C C . PHE A 1 114 ? 5.597 -0.412 -2.555 1.00 91.38 114 PHE A C 1
ATOM 827 O O . PHE A 1 114 ? 5.070 0.521 -3.163 1.00 91.38 114 PHE A O 1
ATOM 834 N N . ALA A 1 115 ? 6.593 -1.144 -3.063 1.00 87.69 115 ALA A N 1
ATOM 835 C CA . ALA A 1 115 ? 7.189 -0.903 -4.374 1.00 87.69 115 ALA A CA 1
ATOM 836 C C . ALA A 1 115 ? 6.143 -1.019 -5.490 1.00 87.69 115 ALA A C 1
ATOM 838 O O . ALA A 1 115 ? 6.121 -0.203 -6.403 1.00 87.69 115 ALA A O 1
ATOM 839 N N . GLY A 1 116 ? 5.209 -1.966 -5.372 1.00 88.81 116 GLY A N 1
ATOM 840 C CA . GLY A 1 116 ? 4.151 -2.163 -6.353 1.00 88.81 116 GLY A CA 1
ATOM 841 C C . GLY A 1 116 ? 3.260 -0.934 -6.536 1.00 88.81 116 GLY A C 1
ATOM 842 O O . GLY A 1 116 ? 3.006 -0.503 -7.664 1.00 88.81 116 GLY A O 1
ATOM 843 N N . PHE A 1 117 ? 2.827 -0.316 -5.434 1.00 91.50 117 PHE A N 1
ATOM 844 C CA . PHE A 1 117 ? 2.041 0.917 -5.513 1.00 91.50 117 PHE A CA 1
ATOM 845 C C . PHE A 1 117 ? 2.887 2.107 -5.957 1.00 91.50 117 PHE A C 1
ATOM 847 O O . PHE A 1 117 ? 2.463 2.870 -6.824 1.00 91.50 117 PHE A O 1
ATOM 854 N N . HIS A 1 118 ? 4.085 2.240 -5.390 1.00 90.19 118 HIS A N 1
ATOM 855 C CA . HIS A 1 118 ? 5.018 3.315 -5.698 1.00 90.19 118 HIS A CA 1
ATOM 856 C C . HIS A 1 118 ? 5.363 3.386 -7.189 1.00 90.19 118 HIS A C 1
ATOM 858 O O . HIS A 1 118 ? 5.232 4.439 -7.817 1.00 90.19 118 HIS A O 1
ATOM 864 N N . ASP A 1 119 ? 5.738 2.261 -7.780 1.00 85.25 119 ASP A N 1
ATOM 865 C CA . ASP A 1 119 ? 6.178 2.202 -9.170 1.00 85.25 119 ASP A CA 1
ATOM 866 C C . ASP A 1 119 ? 5.016 2.378 -10.136 1.00 85.25 119 ASP A C 1
ATOM 868 O O . ASP A 1 119 ? 5.140 3.043 -11.162 1.00 85.25 119 ASP A O 1
ATOM 872 N N . THR A 1 120 ? 3.845 1.852 -9.782 1.00 87.69 120 THR A N 1
ATOM 873 C CA . THR A 1 120 ? 2.640 2.071 -10.583 1.00 87.69 120 THR A CA 1
ATOM 874 C C . THR A 1 120 ? 2.197 3.534 -10.528 1.00 87.69 120 THR A C 1
ATOM 876 O O . THR A 1 120 ? 1.770 4.093 -11.539 1.00 87.69 120 THR A O 1
ATOM 879 N N . LEU A 1 121 ? 2.320 4.191 -9.369 1.00 88.19 121 LEU A N 1
ATOM 880 C CA . LEU A 1 121 ? 2.026 5.614 -9.222 1.00 88.19 121 LEU A CA 1
ATOM 881 C C . LEU A 1 121 ? 2.998 6.468 -10.040 1.00 88.19 121 LEU A C 1
ATOM 883 O O . LEU A 1 121 ? 2.557 7.283 -10.849 1.00 88.19 121 LEU A O 1
ATOM 887 N N . THR A 1 122 ? 4.303 6.262 -9.870 1.00 85.31 122 THR A N 1
ATOM 888 C CA . THR A 1 122 ? 5.336 7.016 -10.598 1.00 85.31 122 THR A CA 1
ATOM 889 C C . THR A 1 122 ? 5.260 6.769 -12.105 1.00 85.31 122 THR A C 1
ATOM 891 O O . THR A 1 122 ? 5.231 7.733 -12.869 1.00 85.31 122 THR A O 1
ATOM 894 N N . GLY A 1 123 ? 5.101 5.514 -12.536 1.00 81.38 123 GLY A N 1
ATOM 895 C CA . GLY A 1 123 ? 4.941 5.145 -13.942 1.00 81.38 123 GLY A CA 1
ATOM 896 C C . GLY A 1 123 ? 3.698 5.763 -14.585 1.00 81.38 123 GLY A C 1
ATOM 897 O O . GLY A 1 123 ? 3.755 6.246 -15.716 1.00 81.38 123 GLY A O 1
ATOM 898 N N . ARG A 1 124 ? 2.570 5.834 -13.866 1.00 86.06 124 ARG A N 1
ATOM 899 C CA . ARG A 1 124 ? 1.364 6.523 -14.356 1.00 86.06 124 ARG A CA 1
ATOM 900 C C . ARG A 1 124 ? 1.523 8.040 -14.384 1.00 86.06 124 ARG A C 1
ATOM 902 O O . ARG A 1 124 ? 1.042 8.657 -15.328 1.00 86.06 124 ARG A O 1
ATOM 909 N N . MET A 1 125 ? 2.185 8.647 -13.400 1.00 83.69 125 MET A N 1
ATOM 910 C CA . MET A 1 125 ? 2.471 10.089 -13.412 1.00 83.69 125 MET A CA 1
ATOM 911 C C . MET A 1 125 ? 3.360 10.477 -14.599 1.00 83.69 125 MET A C 1
ATOM 913 O O . MET A 1 125 ? 3.113 11.491 -15.250 1.00 83.69 125 MET A O 1
ATOM 917 N N . GLU A 1 126 ? 4.352 9.650 -14.918 1.00 82.94 126 GLU A N 1
ATOM 918 C CA . GLU A 1 126 ? 5.214 9.858 -16.078 1.00 82.94 126 GLU A CA 1
ATOM 919 C C . GLU A 1 126 ? 4.438 9.679 -17.390 1.00 82.94 126 GLU A C 1
ATOM 921 O O . GLU A 1 126 ? 4.403 10.597 -18.209 1.00 82.94 126 GLU A O 1
ATOM 926 N N . ARG A 1 127 ? 3.737 8.549 -17.570 1.00 83.50 127 ARG A N 1
ATOM 927 C CA . ARG A 1 127 ? 3.013 8.249 -18.820 1.00 83.50 127 ARG A CA 1
ATOM 928 C C . ARG A 1 127 ? 1.807 9.156 -19.069 1.00 83.50 127 ARG A C 1
ATOM 930 O O . ARG A 1 127 ? 1.572 9.543 -20.209 1.00 83.50 127 ARG A O 1
ATOM 937 N N . ASN A 1 128 ? 1.033 9.482 -18.034 1.00 86.69 128 ASN A N 1
ATOM 938 C CA . ASN A 1 128 ? -0.239 10.194 -18.197 1.00 86.69 128 ASN A CA 1
ATOM 939 C C . ASN A 1 128 ? -0.098 11.708 -18.030 1.00 86.69 128 ASN A C 1
ATOM 941 O O . ASN A 1 128 ? -0.880 12.454 -18.620 1.00 86.69 128 ASN A O 1
ATOM 945 N N . TRP A 1 129 ? 0.854 12.168 -17.212 1.00 82.50 129 TRP A N 1
ATOM 946 C CA . TRP A 1 129 ? 1.006 13.587 -16.866 1.00 82.50 129 TRP A CA 1
ATOM 947 C C . TRP A 1 129 ? 2.371 14.165 -17.249 1.00 82.50 129 TRP A C 1
ATOM 949 O O . TRP A 1 129 ? 2.602 15.352 -17.031 1.00 82.50 129 TRP A O 1
ATOM 959 N N . GLY A 1 130 ? 3.268 13.362 -17.832 1.00 81.94 130 GLY A N 1
ATOM 960 C CA . GLY A 1 130 ? 4.581 13.817 -18.286 1.00 81.94 130 GLY A CA 1
ATOM 961 C C . GLY A 1 130 ? 5.501 14.267 -17.152 1.00 81.94 130 GLY A C 1
ATOM 962 O O . GLY A 1 130 ? 6.446 15.013 -17.404 1.00 81.94 130 GLY A O 1
ATOM 963 N N . VAL A 1 131 ? 5.224 13.868 -15.904 1.00 81.94 131 VAL A N 1
ATOM 964 C CA . VAL A 1 131 ? 6.059 14.247 -14.759 1.00 81.94 131 VAL A CA 1
ATOM 965 C C . VAL A 1 131 ? 7.264 13.306 -14.705 1.00 81.94 131 VAL A C 1
ATOM 967 O O . VAL A 1 131 ? 7.066 12.105 -14.514 1.00 81.94 131 VAL A O 1
ATOM 970 N N . PRO A 1 132 ? 8.506 13.802 -14.849 1.00 77.12 132 PRO A N 1
ATOM 971 C CA . PRO A 1 132 ? 9.670 12.927 -14.924 1.00 77.12 132 PRO A CA 1
ATOM 972 C C . PRO A 1 132 ? 9.875 12.127 -13.635 1.00 77.12 132 PRO A C 1
ATOM 974 O O . PRO A 1 132 ? 9.741 12.677 -12.536 1.00 77.12 132 PRO A O 1
ATOM 977 N N . PHE A 1 133 ? 10.304 10.869 -13.771 1.00 69.88 133 PHE A N 1
ATOM 978 C CA . PHE A 1 133 ? 10.560 9.949 -12.656 1.00 69.88 133 PHE A CA 1
ATOM 979 C C . PHE A 1 133 ? 11.412 10.559 -11.528 1.00 69.88 133 PHE A C 1
ATOM 981 O O . PHE A 1 133 ? 11.125 10.376 -10.347 1.00 69.88 133 PHE A O 1
ATOM 988 N N . GLY A 1 134 ? 12.430 11.358 -11.869 1.00 69.44 134 GLY A N 1
ATOM 989 C CA . GLY A 1 134 ? 13.301 12.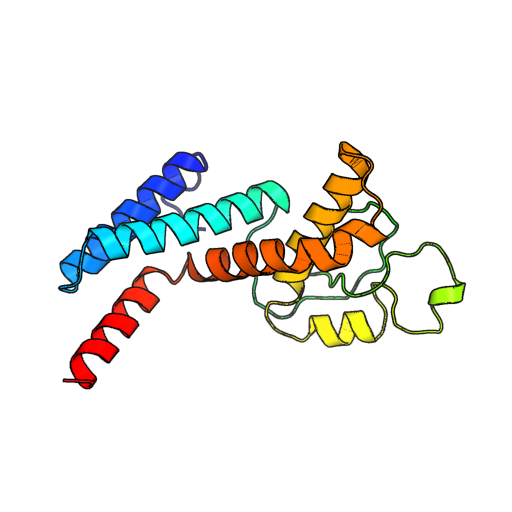010 -10.882 1.00 69.44 134 GLY A CA 1
ATOM 990 C C . GLY A 1 134 ? 12.576 12.954 -9.911 1.00 69.44 134 GLY A C 1
ATOM 991 O O . GLY A 1 134 ? 13.037 13.135 -8.787 1.00 69.44 134 GLY A O 1
ATOM 992 N N . PHE A 1 135 ? 11.434 13.520 -10.312 1.00 71.19 135 PHE A N 1
ATOM 993 C CA . PHE A 1 135 ? 10.611 14.387 -9.463 1.00 71.19 135 PHE A CA 1
ATOM 994 C C . PHE A 1 135 ? 9.505 13.633 -8.726 1.00 71.19 135 PHE A C 1
ATOM 996 O O . PHE A 1 135 ? 9.008 14.138 -7.724 1.00 71.19 135 PHE A O 1
ATOM 1003 N N . THR A 1 136 ? 9.101 12.453 -9.200 1.00 77.88 136 THR A N 1
ATOM 1004 C CA . THR A 1 136 ? 7.992 11.687 -8.613 1.00 77.88 136 THR A CA 1
ATOM 1005 C C . THR A 1 136 ? 8.458 10.592 -7.668 1.00 77.88 136 THR A C 1
ATOM 1007 O O . THR A 1 136 ? 7.732 10.307 -6.727 1.00 77.88 136 THR A O 1
ATOM 1010 N N . ASN A 1 137 ? 9.664 10.046 -7.841 1.00 74.50 137 ASN A N 1
ATOM 1011 C CA . ASN A 1 137 ? 10.185 8.919 -7.061 1.00 74.50 137 ASN A CA 1
ATOM 1012 C C . ASN A 1 137 ? 10.132 9.169 -5.536 1.00 74.50 137 ASN A C 1
ATOM 1014 O O . ASN A 1 137 ? 9.366 8.549 -4.809 1.00 74.50 137 ASN A O 1
ATOM 1018 N N . VAL A 1 138 ? 10.849 10.170 -5.016 1.00 78.88 138 VAL A N 1
ATOM 1019 C CA . VAL A 1 138 ? 10.825 10.431 -3.561 1.00 78.88 138 VAL A CA 1
ATOM 1020 C C . VAL A 1 138 ? 9.445 10.903 -3.067 1.00 78.88 138 VAL A C 1
ATOM 1022 O O . VAL A 1 138 ? 8.971 10.380 -2.054 1.00 78.88 138 VAL A O 1
ATOM 1025 N N . PRO A 1 139 ? 8.750 11.841 -3.742 1.00 84.44 139 PRO A N 1
ATOM 1026 C CA . PRO A 1 139 ? 7.436 12.289 -3.279 1.00 84.44 139 PRO A CA 1
ATOM 1027 C C . PRO A 1 139 ? 6.351 11.209 -3.305 1.00 84.44 139 PRO A C 1
ATOM 1029 O O . PRO A 1 139 ? 5.463 11.238 -2.454 1.00 84.44 139 PRO A O 1
ATOM 1032 N N . ALA A 1 140 ? 6.416 10.247 -4.229 1.00 86.62 140 ALA A N 1
ATOM 1033 C CA . ALA A 1 140 ? 5.464 9.143 -4.316 1.00 86.62 140 ALA A CA 1
ATOM 1034 C C . ALA A 1 140 ? 5.622 8.132 -3.173 1.00 86.62 140 ALA A C 1
ATOM 1036 O O . ALA A 1 140 ? 4.678 7.393 -2.889 1.00 86.62 140 ALA A O 1
ATOM 1037 N N . ALA A 1 141 ? 6.755 8.107 -2.464 1.00 88.50 141 ALA A N 1
ATOM 1038 C CA . ALA A 1 141 ? 6.969 7.180 -1.354 1.00 88.50 141 ALA A CA 1
ATOM 1039 C C . ALA A 1 141 ? 5.943 7.373 -0.225 1.00 88.50 141 ALA A C 1
ATOM 1041 O O . ALA A 1 141 ? 5.364 6.403 0.257 1.00 88.50 141 ALA A O 1
ATOM 1042 N N . LEU A 1 142 ? 5.657 8.617 0.171 1.00 90.25 142 LEU A N 1
ATOM 1043 C CA . LEU A 1 142 ? 4.711 8.906 1.257 1.00 90.25 142 LEU A CA 1
ATOM 1044 C C . LEU A 1 142 ? 3.280 8.410 0.983 1.00 90.25 142 LEU A C 1
ATOM 1046 O O . LEU A 1 142 ? 2.764 7.651 1.808 1.00 90.25 142 LEU A O 1
ATOM 1050 N N . PRO A 1 143 ? 2.620 8.772 -0.138 1.00 92.50 143 PRO A N 1
ATOM 1051 C CA . PRO A 1 143 ? 1.294 8.242 -0.435 1.00 92.50 143 PRO A CA 1
ATOM 1052 C C . PRO A 1 143 ? 1.320 6.722 -0.626 1.00 92.50 143 PRO A C 1
ATOM 1054 O O . PRO A 1 143 ? 0.377 6.052 -0.214 1.00 92.50 143 PRO A O 1
ATOM 1057 N N . SER A 1 144 ? 2.407 6.158 -1.160 1.00 93.44 144 SER A N 1
ATOM 1058 C CA . SER A 1 144 ? 2.540 4.707 -1.334 1.00 93.44 144 SER A CA 1
ATOM 1059 C C . SER A 1 144 ? 2.618 3.964 -0.005 1.00 93.44 144 SER A C 1
ATOM 1061 O O . SER A 1 144 ? 1.934 2.956 0.167 1.00 93.44 144 SER A O 1
ATOM 1063 N N . LEU A 1 145 ? 3.380 4.478 0.966 1.00 93.69 145 LEU A N 1
ATOM 1064 C CA . LEU A 1 145 ? 3.406 3.949 2.332 1.00 93.69 145 LEU A CA 1
ATOM 1065 C C . LEU A 1 145 ? 2.024 4.050 2.978 1.00 93.69 145 LEU A C 1
ATOM 1067 O O . LEU A 1 145 ? 1.532 3.067 3.531 1.00 93.69 145 LEU A O 1
ATOM 1071 N N . ALA A 1 146 ? 1.393 5.224 2.884 1.00 94.81 146 ALA A N 1
ATOM 1072 C CA . ALA A 1 146 ? 0.091 5.468 3.488 1.00 94.81 146 ALA A CA 1
ATOM 1073 C C . ALA A 1 146 ? -0.966 4.500 2.943 1.00 94.81 146 ALA A C 1
ATOM 1075 O O . ALA A 1 146 ? -1.620 3.817 3.727 1.00 94.81 146 ALA A O 1
ATOM 1076 N N . VAL A 1 147 ? -1.097 4.383 1.619 1.00 96.69 147 VAL A N 1
ATOM 1077 C CA . VAL A 1 147 ? -2.086 3.496 0.992 1.00 96.69 147 VAL A CA 1
ATOM 1078 C C . VAL A 1 147 ? -1.770 2.033 1.288 1.00 96.69 147 VAL A C 1
ATOM 1080 O O . VAL A 1 147 ? -2.647 1.307 1.750 1.00 96.69 147 VAL A O 1
ATOM 1083 N N . THR A 1 148 ? -0.521 1.606 1.090 1.00 95.31 148 THR A N 1
ATOM 1084 C CA . THR A 1 148 ? -0.139 0.196 1.245 1.00 95.31 148 THR A CA 1
ATOM 1085 C C . THR A 1 148 ? -0.365 -0.292 2.670 1.00 95.31 148 THR A C 1
ATOM 1087 O O . THR A 1 148 ? -1.054 -1.286 2.877 1.00 95.31 148 THR A O 1
ATOM 1090 N N . TYR A 1 149 ? 0.172 0.401 3.676 1.00 94.50 149 TYR A N 1
ATOM 1091 C CA . TYR A 1 149 ? 0.092 -0.084 5.055 1.00 94.50 149 TYR A CA 1
ATOM 1092 C C . TYR A 1 149 ? -1.284 0.152 5.693 1.00 94.50 149 TYR A C 1
ATOM 1094 O O . TYR A 1 149 ? -1.713 -0.663 6.510 1.00 94.50 149 TYR A O 1
ATOM 1102 N N . THR A 1 150 ? -2.024 1.188 5.277 1.00 95.62 150 THR A N 1
ATOM 1103 C CA . THR A 1 150 ? -3.433 1.355 5.685 1.00 95.62 150 THR A CA 1
ATOM 1104 C C . THR A 1 150 ? -4.322 0.282 5.060 1.00 95.62 150 THR A C 1
ATOM 1106 O O . THR A 1 150 ? -5.197 -0.262 5.728 1.00 95.62 150 THR A O 1
ATOM 1109 N N . GLY A 1 151 ? -4.094 -0.071 3.795 1.00 95.69 151 GLY A N 1
ATOM 1110 C CA . GLY A 1 151 ? -4.834 -1.144 3.135 1.00 95.69 151 GLY A CA 1
ATOM 1111 C C . GLY A 1 151 ? -4.479 -2.523 3.690 1.00 95.69 151 GLY A C 1
ATOM 1112 O O . GLY A 1 151 ? -5.355 -3.364 3.857 1.00 95.69 151 GLY A O 1
ATOM 1113 N N . ALA A 1 152 ? -3.218 -2.750 4.065 1.00 94.75 152 ALA A N 1
ATOM 1114 C CA . ALA A 1 152 ? -2.757 -4.043 4.563 1.00 94.75 152 ALA A CA 1
ATOM 1115 C C . ALA A 1 152 ? -3.439 -4.494 5.865 1.00 94.75 152 ALA A C 1
ATOM 1117 O O . ALA A 1 152 ? -3.526 -5.693 6.134 1.00 94.75 152 ALA A O 1
ATOM 1118 N N . VAL A 1 153 ? -3.941 -3.556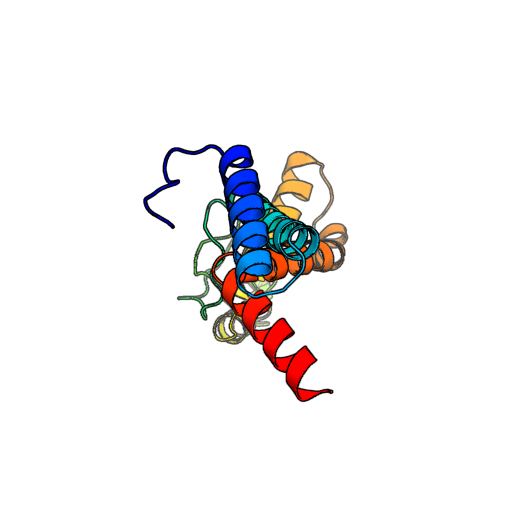 6.677 1.00 93.50 153 VAL A N 1
ATOM 1119 C CA . VAL A 1 153 ? -4.678 -3.888 7.906 1.00 93.50 153 VAL A CA 1
ATOM 1120 C C . VAL A 1 153 ? -6.144 -4.246 7.651 1.00 93.50 153 VAL A C 1
ATOM 1122 O O . VAL A 1 153 ? -6.804 -4.745 8.560 1.00 93.50 153 VAL A O 1
ATOM 1125 N N . HIS A 1 154 ? -6.667 -4.053 6.435 1.00 92.19 154 HIS A N 1
ATOM 1126 C CA . HIS A 1 154 ? -8.068 -4.329 6.095 1.00 92.19 154 HIS A CA 1
ATOM 1127 C C . HIS A 1 154 ? -8.542 -5.743 6.476 1.00 92.19 154 HIS A C 1
ATOM 1129 O O . HIS A 1 154 ? -9.548 -5.832 7.195 1.00 92.19 154 HIS A O 1
ATOM 1135 N N . PRO A 1 155 ? -7.826 -6.836 6.124 1.00 89.31 155 PRO A N 1
ATOM 1136 C CA . PRO A 1 155 ? -8.249 -8.196 6.469 1.00 89.31 155 PRO A CA 1
ATOM 1137 C C . PRO A 1 155 ? -8.278 -8.451 7.982 1.00 89.31 155 PRO A C 1
ATOM 1139 O O . PRO A 1 155 ? -8.982 -9.343 8.451 1.00 89.31 155 PRO A O 1
ATOM 1142 N N . TYR A 1 156 ? -7.525 -7.655 8.745 1.00 88.56 156 TYR A N 1
ATOM 1143 C CA . TYR A 1 156 ? -7.328 -7.792 10.187 1.00 88.56 156 TYR A CA 1
ATOM 1144 C C . TYR A 1 156 ? -8.055 -6.710 10.989 1.00 88.56 156 TYR A C 1
ATOM 1146 O O . TYR A 1 156 ? -7.874 -6.616 12.201 1.00 88.56 156 TYR A O 1
ATOM 1154 N N . SER A 1 157 ? -8.884 -5.894 10.338 1.00 85.38 157 SER A N 1
ATOM 1155 C CA . SER A 1 157 ? -9.458 -4.687 10.938 1.00 85.38 157 SER A CA 1
ATOM 1156 C C . SER A 1 157 ? -10.208 -4.961 12.249 1.00 85.38 157 SER A C 1
ATOM 1158 O O . SER A 1 157 ? -10.011 -4.258 13.237 1.00 85.38 157 SER A O 1
ATOM 1160 N N . ASN A 1 158 ? -10.981 -6.048 12.312 1.00 82.88 158 ASN A N 1
ATOM 1161 C CA . ASN A 1 158 ? -11.659 -6.472 13.540 1.00 82.88 158 ASN A CA 1
ATOM 1162 C C . ASN A 1 158 ? -10.690 -6.908 14.654 1.00 82.88 158 ASN A C 1
ATOM 1164 O O . ASN A 1 158 ? -10.948 -6.626 15.821 1.00 82.88 158 ASN A O 1
ATOM 1168 N N . LEU A 1 159 ? -9.581 -7.578 14.317 1.00 85.88 159 LEU A N 1
ATOM 1169 C CA . LEU A 1 159 ? -8.576 -8.016 15.295 1.00 85.88 159 LEU A CA 1
ATOM 1170 C C . LEU A 1 159 ? -7.850 -6.822 15.917 1.00 85.88 159 LEU A C 1
ATOM 1172 O O . LEU A 1 159 ? -7.689 -6.777 17.132 1.00 85.88 159 LEU A O 1
ATOM 1176 N N . VAL A 1 160 ? -7.489 -5.825 15.106 1.00 85.06 160 VAL A N 1
ATOM 1177 C CA . VAL A 1 160 ? -6.866 -4.589 15.603 1.00 85.06 160 VAL A CA 1
ATOM 1178 C C . VAL A 1 160 ? -7.796 -3.873 16.586 1.00 85.06 160 VAL A C 1
ATOM 1180 O O . VAL A 1 160 ? -7.369 -3.496 17.676 1.00 85.06 160 VAL A O 1
ATOM 1183 N N . LEU A 1 161 ? -9.089 -3.767 16.254 1.00 85.06 161 LEU A N 1
ATOM 1184 C CA . LEU A 1 161 ? -10.094 -3.176 17.145 1.00 85.06 161 LEU A CA 1
ATOM 1185 C C . LEU A 1 161 ? -10.227 -3.947 18.475 1.00 85.06 161 LEU A C 1
ATOM 1187 O O . LEU A 1 161 ? -10.403 -3.332 19.529 1.00 85.06 161 LEU A O 1
ATOM 1191 N N . ILE A 1 162 ? -10.119 -5.282 18.450 1.00 84.62 162 ILE A N 1
ATOM 1192 C CA . ILE A 1 162 ? -10.101 -6.118 19.664 1.00 84.62 162 ILE A CA 1
ATOM 1193 C C . ILE A 1 162 ? -8.873 -5.807 20.521 1.00 84.62 162 ILE A C 1
ATOM 1195 O O . ILE A 1 162 ? -9.000 -5.569 21.725 1.00 84.62 162 ILE A O 1
ATOM 1199 N N . GLU A 1 163 ? -7.684 -5.822 19.920 1.00 85.75 163 GLU A N 1
ATOM 1200 C CA . GLU A 1 163 ? -6.426 -5.627 20.639 1.00 85.75 163 GLU A CA 1
ATOM 1201 C C . GLU A 1 163 ? -6.332 -4.243 21.282 1.00 85.75 163 GLU A C 1
ATOM 1203 O O . GLU A 1 163 ? -5.926 -4.130 22.444 1.00 85.75 163 GLU A O 1
ATOM 1208 N N . GLU A 1 164 ? -6.749 -3.193 20.568 1.00 83.75 164 GLU A N 1
ATOM 1209 C CA . GLU A 1 164 ? -6.822 -1.844 21.128 1.0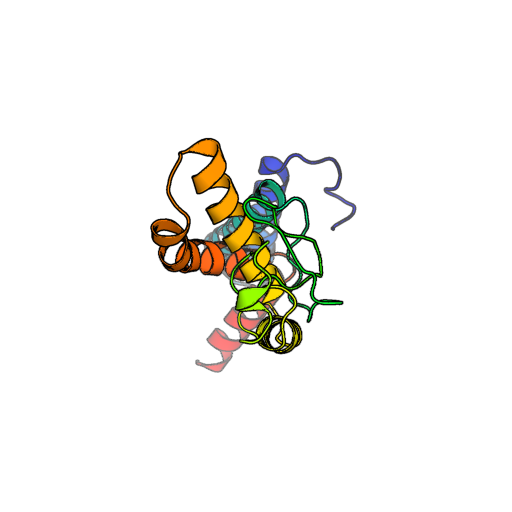0 83.75 164 GLU A CA 1
ATOM 1210 C C . GLU A 1 164 ? -7.717 -1.813 22.365 1.00 83.75 164 GLU A C 1
ATOM 1212 O O . GLU A 1 164 ? -7.336 -1.250 23.398 1.00 83.75 164 GLU A O 1
ATOM 1217 N N . ARG A 1 165 ? -8.866 -2.497 22.319 1.00 82.31 165 ARG A N 1
ATOM 1218 C CA . ARG A 1 165 ? -9.775 -2.534 23.461 1.00 82.31 165 ARG A CA 1
ATOM 1219 C C . ARG A 1 165 ? -9.186 -3.268 24.659 1.00 82.31 165 ARG A C 1
ATOM 1221 O O . ARG A 1 165 ? -9.343 -2.802 25.790 1.00 82.31 165 ARG A O 1
ATOM 1228 N N . ILE A 1 166 ? -8.531 -4.406 24.440 1.00 85.19 166 ILE A N 1
ATOM 1229 C CA . ILE A 1 166 ? -7.848 -5.141 25.515 1.00 85.19 166 ILE A CA 1
ATOM 1230 C C . ILE A 1 166 ? -6.801 -4.229 26.157 1.00 85.19 166 ILE A C 1
ATOM 1232 O O . ILE A 1 166 ? -6.797 -4.059 27.375 1.00 85.19 166 ILE A O 1
ATOM 1236 N N . ARG A 1 167 ? -5.979 -3.563 25.342 1.00 86.38 167 ARG A N 1
ATOM 1237 C CA . ARG A 1 167 ? -4.931 -2.650 25.811 1.00 86.38 167 ARG A CA 1
ATOM 1238 C C . ARG A 1 167 ? -5.485 -1.489 26.641 1.00 86.38 167 ARG A C 1
ATOM 1240 O O . ARG A 1 167 ? -4.888 -1.138 27.656 1.00 86.38 167 ARG A O 1
ATOM 1247 N N . GLU A 1 168 ? -6.612 -0.902 26.246 1.00 86.94 168 GLU A N 1
ATOM 1248 C CA . GLU A 1 168 ? -7.283 0.147 27.027 1.00 86.94 168 GLU A CA 1
ATOM 1249 C C . GLU A 1 168 ? -7.781 -0.342 28.391 1.00 86.94 168 GLU A C 1
ATOM 1251 O O . GLU A 1 168 ? -7.771 0.428 29.351 1.00 86.94 168 GLU A O 1
ATOM 1256 N N . ARG A 1 169 ? -8.241 -1.596 28.484 1.00 83.38 169 ARG A N 1
ATOM 1257 C CA . ARG A 1 169 ? -8.705 -2.182 29.749 1.00 83.38 169 ARG A CA 1
ATOM 1258 C C . ARG A 1 169 ? -7.544 -2.489 30.690 1.00 83.38 169 ARG A C 1
ATOM 1260 O O . ARG A 1 169 ? -7.676 -2.220 31.871 1.00 83.38 169 ARG A O 1
ATOM 1267 N N . THR A 1 170 ? -6.418 -2.991 30.179 1.00 83.50 170 THR A N 1
ATOM 1268 C CA . THR A 1 170 ? -5.238 -3.343 30.995 1.00 83.50 170 THR A CA 1
ATOM 1269 C C . THR A 1 170 ? -4.463 -2.121 31.504 1.00 83.50 170 THR A C 1
ATOM 1271 O O . THR A 1 170 ? -3.665 -2.235 32.426 1.00 83.50 170 THR A O 1
ATOM 1274 N N . ARG A 1 171 ? -4.659 -0.943 30.897 1.00 78.31 171 ARG A N 1
ATOM 1275 C CA . ARG A 1 171 ? -4.045 0.325 31.333 1.00 78.31 171 ARG A CA 1
ATOM 1276 C C . ARG A 1 171 ? -4.838 1.061 32.425 1.00 78.31 171 ARG A C 1
ATOM 1278 O O . ARG A 1 171 ? -4.408 2.139 32.829 1.00 78.31 171 ARG A O 1
ATOM 1285 N N . ARG A 1 172 ? -5.987 0.531 32.847 1.00 55.59 172 ARG A N 1
ATOM 1286 C CA . ARG A 1 172 ? -6.804 1.047 33.955 1.00 55.59 172 ARG A CA 1
ATOM 1287 C C . ARG A 1 172 ? -6.622 0.168 35.180 1.00 55.59 172 ARG A C 1
ATOM 1289 O O . ARG A 1 172 ? -6.674 0.742 36.284 1.00 55.59 172 ARG A O 1
#

Radius of gyration: 18.74 Å; chains: 1; bounding box: 49×30×54 Å

pLDDT: mean 83.21, std 11.61, range [44.5, 97.38]